Protein AF-A0A9D6F3R3-F1 (afdb_monomer_lite)

Radius of gyration: 20.94 Å; chains: 1; bounding box: 33×86×35 Å

Secondary structure (DSSP, 8-state):
----------------------TTSS-------HHHHHHHHHHIIIIIHHHHHTTGGGSHHHHTSSSS--S----S-HHHHHHHHHHTTTT-TT-TTSHHHHHH--STTT-SSPTTSSPPPPHHHHHHHHHHHHHHHHHHHTTT-

Foldseek 3Di:
DDDDDDDDDDDDDDDPPPPVLAQLRPAFQDLFDPVRLVVLLVLCVVQPVCQQCPPPLLGVCNVQCVPDPDSQHHVNPSSVSSNSCRGRCLLPPPHLNHPLNQLPDPPQVRHPPHPPRDDRDDPVSSVSSVVSSVVVVVNSVVRVD

pLDDT: mean 84.82, std 17.74, range [34.97, 98.56]

Sequence (145 aa):
MKSRWILAGLLTFAACSFGFALAGGGLNFDFLTDADRAVMQKRFAKEVWPLMVRGGKEGCVGCHNGKIVSALKLSGNMEKDFRMMIKDGFFIPNDAGSLLTRIQSTNRKQKMPPPGRGDPWTKAEMKVLHAFVVDLEKKQQKKRK

Structure (mmCIF, N/CA/C/O backbone):
data_AF-A0A9D6F3R3-F1
#
_entry.id   AF-A0A9D6F3R3-F1
#
loop_
_atom_site.group_PDB
_atom_site.id
_atom_site.type_symbol
_atom_site.label_atom_id
_atom_site.label_alt_id
_atom_site.label_comp_id
_atom_site.label_asym_id
_atom_site.label_entity_id
_atom_site.label_seq_id
_atom_site.pdbx_PDB_ins_code
_atom_site.Cartn_x
_atom_site.Cartn_y
_atom_site.Cartn_z
_atom_site.occupancy
_atom_site.B_iso_or_equiv
_atom_site.auth_seq_id
_atom_site.auth_comp_id
_atom_site.auth_asym_id
_atom_site.auth_atom_id
_atom_site.pdbx_PDB_model_num
ATOM 1 N N . MET A 1 1 ? -5.285 73.651 -1.787 1.00 38.00 1 MET A N 1
ATOM 2 C CA . MET A 1 1 ? -6.170 72.764 -2.582 1.00 38.00 1 MET A CA 1
ATOM 3 C C . MET A 1 1 ? -5.516 71.385 -2.628 1.00 38.00 1 MET A C 1
ATOM 5 O O . MET A 1 1 ? -4.368 71.325 -3.029 1.00 38.00 1 MET A O 1
ATOM 9 N N . LYS A 1 2 ? -6.046 70.401 -1.878 1.00 40.06 2 LYS A N 1
ATOM 10 C CA . LYS A 1 2 ? -6.825 69.232 -2.377 1.00 40.06 2 LYS A CA 1
ATOM 11 C C . LYS A 1 2 ? -5.986 68.339 -3.322 1.00 40.06 2 LYS A C 1
ATOM 13 O O . LYS A 1 2 ? -5.548 68.844 -4.337 1.00 40.06 2 LYS A O 1
ATOM 18 N N . SER A 1 3 ? -5.727 67.047 -3.116 1.00 44.12 3 SER A N 1
ATOM 19 C CA . SER A 1 3 ? -6.232 66.051 -2.166 1.00 44.12 3 SER A CA 1
ATOM 20 C C . SER A 1 3 ? -5.244 64.880 -2.070 1.00 44.12 3 SER A C 1
ATOM 22 O O . SER A 1 3 ? -4.570 64.536 -3.036 1.00 44.12 3 SER A O 1
ATOM 24 N N . ARG A 1 4 ? -5.212 64.259 -0.890 1.00 53.19 4 ARG A N 1
ATOM 25 C CA . ARG A 1 4 ? -4.547 62.992 -0.566 1.00 53.19 4 ARG A CA 1
ATOM 26 C C . ARG A 1 4 ? -5.351 61.844 -1.189 1.00 53.19 4 ARG A C 1
ATOM 28 O O . ARG A 1 4 ? -6.564 61.825 -1.008 1.00 53.19 4 ARG A O 1
ATOM 35 N N . TRP A 1 5 ? -4.693 60.875 -1.818 1.00 52.47 5 TRP A N 1
ATOM 36 C CA . TRP A 1 5 ? -5.263 59.541 -2.023 1.00 52.47 5 TRP A CA 1
ATOM 37 C C . TRP A 1 5 ? -4.362 58.519 -1.343 1.00 52.47 5 TRP A C 1
ATOM 39 O O . TRP A 1 5 ? -3.254 58.227 -1.779 1.00 52.47 5 TRP A O 1
ATOM 49 N N . ILE A 1 6 ? -4.860 58.053 -0.203 1.00 52.12 6 ILE A N 1
ATOM 50 C CA . ILE A 1 6 ? -4.399 56.884 0.529 1.00 52.12 6 ILE A CA 1
ATOM 51 C C . ILE A 1 6 ? -5.025 55.684 -0.183 1.00 52.12 6 ILE A C 1
ATOM 53 O O . ILE A 1 6 ? -6.248 55.589 -0.236 1.00 52.12 6 ILE A O 1
ATOM 57 N N . LEU A 1 7 ? -4.211 54.769 -0.702 1.00 51.69 7 LEU A N 1
ATOM 58 C CA . LEU A 1 7 ? -4.650 53.406 -0.992 1.00 51.69 7 LEU A CA 1
ATOM 59 C C . LEU A 1 7 ? -3.943 52.490 -0.003 1.00 51.69 7 LEU A C 1
ATOM 61 O O . LEU A 1 7 ? -2.802 52.071 -0.177 1.00 51.69 7 LEU A O 1
ATOM 65 N N . ALA A 1 8 ? -4.650 52.292 1.104 1.00 50.56 8 ALA A N 1
ATOM 66 C CA . ALA A 1 8 ? -4.381 51.288 2.102 1.00 50.56 8 ALA A CA 1
ATOM 67 C C . ALA A 1 8 ? -5.016 49.963 1.667 1.00 50.56 8 ALA A C 1
ATOM 69 O O . ALA A 1 8 ? -6.132 49.945 1.157 1.00 50.56 8 ALA A O 1
ATOM 70 N N . GLY A 1 9 ? -4.326 48.873 1.992 1.00 50.78 9 GLY A N 1
ATOM 71 C CA . GLY A 1 9 ? -4.975 47.643 2.426 1.00 50.78 9 GLY A CA 1
ATOM 72 C C . GLY A 1 9 ? -5.398 46.678 1.328 1.00 50.78 9 GLY A C 1
ATOM 73 O O . GLY A 1 9 ? -6.504 46.756 0.814 1.00 50.78 9 GLY A O 1
ATOM 74 N N . LEU A 1 10 ? -4.570 45.657 1.119 1.00 48.94 10 LEU A N 1
ATOM 75 C CA . LEU A 1 10 ? -5.057 44.280 1.045 1.00 48.94 10 LEU A CA 1
ATOM 76 C C . LEU A 1 10 ? -3.955 43.355 1.565 1.00 48.94 10 LEU A C 1
ATOM 78 O O . LEU A 1 10 ? -3.088 42.873 0.842 1.00 48.94 10 LEU A O 1
ATOM 82 N N . LEU A 1 11 ? -3.985 43.187 2.885 1.00 53.78 11 LEU A N 1
ATOM 83 C CA . LEU A 1 11 ? -3.272 42.154 3.618 1.00 53.78 11 LEU A CA 1
ATOM 84 C C . LEU A 1 11 ? -4.220 40.952 3.768 1.00 53.78 11 LEU A C 1
ATOM 86 O O . LEU A 1 11 ? -5.369 41.115 4.171 1.00 53.78 11 LEU A O 1
ATOM 90 N N . THR A 1 12 ? -3.667 39.759 3.540 1.00 52.31 12 THR A N 1
ATOM 91 C CA . THR A 1 12 ? -4.045 38.454 4.126 1.00 52.31 12 THR A CA 1
ATOM 92 C C . THR A 1 12 ? -5.402 37.813 3.798 1.00 52.31 12 THR A C 1
ATOM 94 O O . THR A 1 12 ? -6.413 38.102 4.422 1.00 52.31 12 THR A O 1
ATOM 97 N N . PHE A 1 13 ? -5.345 36.743 2.997 1.00 48.28 13 PHE A N 1
ATOM 98 C CA . PHE A 1 13 ? -5.805 35.415 3.433 1.00 48.28 13 PHE A CA 1
ATOM 99 C C . PHE A 1 13 ? -4.604 34.466 3.290 1.00 48.28 13 PHE A C 1
ATOM 101 O O . PHE A 1 13 ? -4.061 34.291 2.206 1.00 48.28 13 PHE A O 1
ATOM 108 N N . ALA A 1 14 ? -3.954 34.127 4.400 1.00 45.78 14 ALA A N 1
ATOM 109 C CA . ALA A 1 14 ? -4.274 32.960 5.219 1.00 45.78 14 ALA A CA 1
ATOM 110 C C . ALA A 1 14 ? -3.770 31.665 4.567 1.00 45.78 14 ALA A C 1
ATOM 112 O O . ALA A 1 14 ? -4.334 31.133 3.614 1.00 45.78 14 ALA A O 1
ATOM 113 N N . ALA A 1 15 ? -2.663 31.199 5.136 1.00 48.72 15 ALA A N 1
ATOM 114 C CA . ALA A 1 15 ? -2.053 29.904 4.947 1.00 48.72 15 ALA A CA 1
ATOM 115 C C . ALA A 1 15 ? -3.078 28.764 4.836 1.00 48.72 15 ALA A C 1
ATOM 117 O O . ALA A 1 15 ? -3.838 28.492 5.759 1.00 48.72 15 ALA A O 1
ATOM 118 N N . CYS A 1 16 ? -2.983 28.002 3.755 1.00 34.97 16 CYS A N 1
ATOM 119 C CA . CYS A 1 16 ? -3.073 26.557 3.862 1.00 34.97 16 CYS A CA 1
ATOM 120 C C . CYS A 1 16 ? -1.722 26.019 3.423 1.00 34.97 16 CYS A C 1
ATOM 122 O O . CYS A 1 16 ? -1.512 25.646 2.271 1.00 34.97 16 CYS A O 1
ATOM 124 N N . SER A 1 17 ? -0.787 26.005 4.371 1.00 40.38 17 SER A N 1
ATOM 125 C CA . SER A 1 17 ? 0.314 25.057 4.348 1.00 40.38 17 SER A CA 1
ATOM 126 C C . SER A 1 17 ? -0.302 23.659 4.377 1.00 40.38 17 SER A C 1
ATOM 128 O O . SER A 1 17 ? -0.378 23.027 5.426 1.00 40.38 17 SER A O 1
ATOM 130 N N . PHE A 1 18 ? -0.764 23.163 3.229 1.00 44.75 18 PHE A N 1
ATOM 131 C CA . PHE A 1 18 ? -0.887 21.732 3.016 1.00 44.75 18 PHE A CA 1
ATOM 132 C C . PHE A 1 18 ? 0.541 21.196 2.928 1.00 44.75 18 PHE A C 1
ATOM 134 O O . PHE A 1 18 ? 1.060 20.879 1.860 1.00 44.75 18 PHE A O 1
ATOM 141 N N . GLY A 1 19 ? 1.197 21.115 4.086 1.00 38.84 19 GLY A N 1
ATOM 142 C CA . GLY A 1 19 ? 2.206 20.103 4.305 1.00 38.84 19 GLY A CA 1
ATOM 143 C C . GLY A 1 19 ? 1.481 18.771 4.205 1.00 38.84 19 GLY A C 1
ATOM 144 O O . GLY A 1 19 ? 1.054 18.220 5.214 1.00 38.84 19 GLY A O 1
ATOM 145 N N . PHE A 1 20 ? 1.259 18.298 2.976 1.00 46.62 20 PHE A N 1
ATOM 146 C CA . PHE A 1 20 ? 0.918 16.909 2.744 1.00 46.62 20 PHE A CA 1
ATOM 147 C C . PHE A 1 20 ? 2.076 16.123 3.335 1.00 46.62 20 PHE A C 1
ATOM 149 O O . PHE A 1 20 ? 3.195 16.153 2.823 1.00 46.62 20 PHE A O 1
ATOM 156 N N . ALA A 1 21 ? 1.828 15.513 4.486 1.00 51.97 21 ALA A N 1
ATOM 157 C CA . ALA A 1 21 ? 2.739 14.550 5.043 1.00 51.97 21 ALA A CA 1
ATOM 158 C C . ALA A 1 21 ? 2.830 13.393 4.048 1.00 51.97 21 ALA A C 1
ATOM 160 O O . ALA A 1 21 ? 1.918 12.574 3.959 1.00 51.97 21 ALA A O 1
ATOM 161 N N . LEU A 1 22 ? 3.901 13.397 3.258 1.00 60.97 22 LEU A N 1
ATOM 162 C CA . LEU A 1 22 ? 4.143 12.385 2.244 1.00 60.97 22 LEU A CA 1
ATOM 163 C C . LEU A 1 22 ? 4.419 11.047 2.928 1.00 60.97 22 LEU A C 1
ATOM 165 O O . LEU A 1 22 ? 5.123 10.999 3.943 1.00 60.97 22 LEU A O 1
ATOM 169 N N . ALA A 1 23 ? 3.909 9.955 2.359 1.00 72.38 23 ALA A N 1
ATOM 170 C CA . ALA A 1 23 ? 4.247 8.619 2.827 1.00 72.38 23 ALA A CA 1
ATOM 171 C C . ALA A 1 23 ? 5.774 8.427 2.880 1.00 72.38 23 ALA A C 1
ATOM 173 O O . ALA A 1 23 ? 6.507 8.845 1.976 1.00 72.38 23 ALA A O 1
ATOM 174 N N . GLY A 1 24 ? 6.250 7.796 3.953 1.00 64.94 24 GLY A N 1
ATOM 175 C CA . GLY A 1 24 ? 7.672 7.668 4.278 1.00 64.94 24 GLY A CA 1
ATOM 176 C C . GLY A 1 24 ? 8.268 8.863 5.035 1.00 64.94 24 GLY A C 1
ATOM 177 O O . GLY A 1 24 ? 9.480 8.901 5.241 1.00 64.94 24 GLY A O 1
ATOM 178 N N . GLY A 1 25 ? 7.447 9.836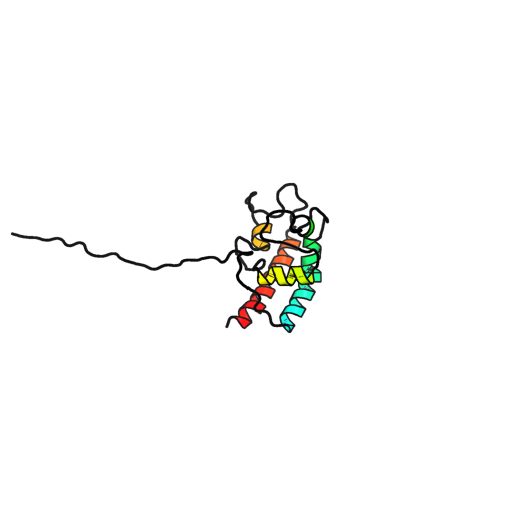 5.449 1.00 61.22 25 GLY A N 1
ATOM 179 C CA . GLY A 1 25 ? 7.860 11.061 6.137 1.00 61.22 25 GLY A CA 1
ATOM 180 C C . GLY A 1 25 ? 7.544 11.090 7.635 1.00 61.22 25 GLY A C 1
ATOM 181 O O . GLY A 1 25 ? 6.720 11.893 8.052 1.00 61.22 25 GLY A O 1
ATOM 182 N N . GLY A 1 26 ? 8.194 10.239 8.440 1.00 62.91 26 GLY A N 1
ATOM 183 C CA . GLY A 1 26 ? 8.421 10.397 9.897 1.00 62.91 26 GLY A CA 1
ATOM 184 C C . GLY A 1 26 ? 7.222 10.480 10.863 1.00 62.91 26 GLY A C 1
ATOM 185 O O . GLY A 1 26 ? 7.418 10.363 12.072 1.00 62.91 26 GLY A O 1
ATOM 186 N N . LEU A 1 27 ? 6.000 10.671 10.372 1.00 77.38 27 LEU A N 1
ATOM 187 C CA . LEU A 1 27 ? 4.770 10.707 11.159 1.00 77.38 27 LEU A CA 1
ATOM 188 C C . LEU A 1 27 ? 4.209 9.296 11.347 1.00 77.38 27 LEU A C 1
ATOM 190 O O . LEU A 1 27 ? 4.419 8.424 10.511 1.00 77.38 27 LEU A O 1
ATOM 194 N N . ASN A 1 28 ? 3.496 9.078 12.455 1.00 86.62 28 ASN A N 1
ATOM 195 C CA . ASN A 1 28 ? 2.831 7.810 12.740 1.00 86.62 28 ASN A CA 1
ATOM 196 C C . ASN A 1 28 ? 1.365 7.873 12.283 1.00 86.62 28 ASN A C 1
ATOM 198 O O . ASN A 1 28 ? 0.568 8.624 12.844 1.00 86.62 28 ASN A O 1
ATOM 202 N N . PHE A 1 29 ? 1.024 7.074 11.274 1.00 89.94 29 PHE A N 1
ATOM 203 C CA . PHE A 1 29 ? -0.314 6.965 10.691 1.00 89.94 29 PHE A CA 1
ATOM 204 C C . PHE A 1 29 ? -1.065 5.710 11.124 1.00 89.94 29 PHE A C 1
ATOM 206 O O . PHE A 1 29 ? -2.031 5.315 10.477 1.00 89.94 29 PHE A O 1
ATOM 213 N N . ASP A 1 30 ? -0.616 5.052 12.183 1.00 92.94 30 ASP A N 1
ATOM 214 C CA . ASP A 1 30 ? -1.226 3.831 12.671 1.00 92.94 30 ASP A CA 1
ATOM 215 C C . ASP A 1 30 ? -2.232 4.113 13.791 1.00 92.94 30 ASP A C 1
ATOM 217 O O . ASP A 1 30 ? -1.889 4.130 14.972 1.00 92.94 30 ASP A O 1
ATOM 221 N N . PHE A 1 31 ? -3.494 4.318 13.407 1.00 93.94 31 PHE A N 1
ATOM 222 C CA . PHE A 1 31 ? -4.606 4.577 14.331 1.00 93.94 31 PHE A CA 1
ATOM 223 C C . PHE A 1 31 ? -5.501 3.346 14.544 1.00 93.94 31 PHE A C 1
ATOM 225 O O . PHE A 1 31 ? -6.623 3.457 15.043 1.00 93.94 31 PHE A O 1
ATOM 232 N N . LEU A 1 32 ? -5.041 2.158 14.139 1.00 94.12 32 LEU A N 1
ATOM 233 C CA . LEU A 1 32 ? -5.807 0.926 14.298 1.00 94.12 32 LEU A CA 1
ATOM 234 C C . LEU A 1 32 ? -5.796 0.436 15.748 1.00 94.12 32 LEU A C 1
ATOM 236 O O . LEU A 1 32 ? -4.767 0.439 16.423 1.00 94.12 32 LEU A O 1
ATOM 240 N N . THR A 1 33 ? -6.936 -0.099 16.187 1.00 94.62 33 THR A N 1
ATOM 241 C CA . THR A 1 33 ? -6.980 -0.966 17.373 1.00 94.62 33 THR A CA 1
ATOM 242 C C . THR A 1 33 ? -6.272 -2.288 17.081 1.00 94.62 33 THR A C 1
ATOM 244 O O . THR A 1 33 ? -6.160 -2.678 15.919 1.00 94.62 33 THR A O 1
ATOM 247 N N . ASP A 1 34 ? -5.857 -3.028 18.108 1.00 94.50 34 ASP A N 1
ATOM 248 C CA . ASP A 1 34 ? -5.228 -4.342 17.906 1.00 94.50 34 ASP A CA 1
ATOM 249 C C . ASP A 1 34 ? -6.150 -5.336 17.186 1.00 94.50 34 ASP A C 1
ATOM 251 O O . ASP A 1 34 ? -5.704 -6.087 16.318 1.00 94.50 34 ASP A O 1
ATOM 255 N N . ALA A 1 35 ? -7.454 -5.288 17.474 1.00 95.62 35 ALA A N 1
ATOM 256 C CA . ALA A 1 35 ? -8.447 -6.119 16.798 1.00 95.62 35 ALA A CA 1
ATOM 257 C C . ALA A 1 35 ? -8.571 -5.767 15.304 1.00 95.62 35 ALA A C 1
ATOM 259 O O . ALA A 1 35 ? -8.504 -6.652 14.449 1.00 95.62 35 ALA A O 1
ATOM 260 N N . ASP A 1 36 ? -8.707 -4.479 14.967 1.00 96.38 36 ASP A N 1
ATOM 261 C CA . ASP A 1 36 ? -8.776 -4.045 13.565 1.00 96.38 36 ASP A CA 1
ATOM 262 C C . ASP A 1 36 ? -7.453 -4.315 12.834 1.00 96.38 36 ASP A C 1
ATOM 264 O O . ASP A 1 36 ? -7.460 -4.758 11.685 1.00 96.38 36 ASP A O 1
ATOM 268 N N . ARG A 1 37 ? -6.315 -4.122 13.509 1.00 96.81 37 ARG A N 1
ATOM 269 C CA . ARG A 1 37 ? -4.981 -4.442 12.993 1.00 96.81 37 ARG A CA 1
ATOM 270 C C . ARG A 1 37 ? -4.859 -5.912 12.631 1.00 96.81 37 ARG A C 1
ATOM 272 O O . ARG A 1 37 ? -4.411 -6.209 11.530 1.00 96.81 37 ARG A O 1
ATOM 279 N N 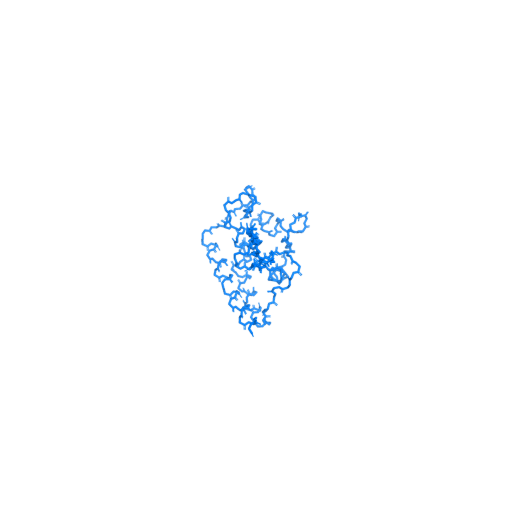. ALA A 1 38 ? -5.286 -6.825 13.501 1.00 97.38 38 ALA A N 1
ATOM 280 C CA . ALA A 1 38 ? -5.240 -8.259 13.226 1.00 97.38 38 ALA A CA 1
ATOM 281 C C . ALA A 1 38 ? -6.087 -8.637 11.996 1.00 97.38 38 ALA A C 1
ATOM 283 O O . ALA A 1 38 ? -5.638 -9.399 11.135 1.00 97.38 38 ALA A O 1
ATOM 284 N N . VAL A 1 39 ? -7.287 -8.058 11.865 1.00 97.88 39 VAL A N 1
ATOM 285 C CA . VAL A 1 39 ? -8.157 -8.265 10.694 1.00 97.88 39 VAL A CA 1
ATOM 286 C C . VAL A 1 39 ? -7.493 -7.747 9.417 1.00 97.88 39 VAL A C 1
ATOM 288 O O . VAL A 1 39 ? -7.433 -8.466 8.415 1.00 97.88 39 VAL A O 1
ATOM 291 N N . MET A 1 40 ? -6.966 -6.521 9.448 1.00 98.25 40 MET A N 1
ATOM 292 C CA . MET A 1 40 ? -6.333 -5.908 8.281 1.00 98.25 40 MET A CA 1
ATOM 293 C C . MET A 1 40 ? -5.018 -6.598 7.911 1.00 98.25 40 MET A C 1
ATOM 295 O O . MET A 1 40 ? -4.767 -6.787 6.725 1.00 98.25 40 MET A O 1
ATOM 299 N N . GLN A 1 41 ? -4.233 -7.066 8.884 1.00 98.38 41 GLN A N 1
ATOM 300 C CA . GLN A 1 41 ? -3.018 -7.847 8.644 1.00 98.38 41 GLN A CA 1
ATOM 301 C C . GLN A 1 41 ? -3.345 -9.177 7.959 1.00 98.38 41 GLN A C 1
ATOM 303 O O . GLN A 1 41 ? -2.705 -9.538 6.974 1.00 98.38 41 GLN A O 1
ATOM 308 N N . LYS A 1 42 ? -4.380 -9.891 8.423 1.00 98.44 42 LYS A N 1
ATOM 309 C CA . LYS A 1 42 ? -4.820 -11.151 7.802 1.00 98.44 42 LYS A CA 1
ATOM 310 C C . LYS A 1 42 ? -5.261 -10.946 6.353 1.00 98.44 42 LYS A C 1
ATOM 312 O O . LYS A 1 42 ? -4.930 -11.755 5.487 1.00 98.44 42 LYS A O 1
ATOM 317 N N . ARG A 1 43 ? -5.992 -9.862 6.076 1.00 98.31 43 ARG A N 1
ATOM 318 C CA . ARG A 1 43 ? -6.370 -9.496 4.705 1.00 98.31 43 ARG A CA 1
ATOM 319 C C . ARG A 1 43 ? -5.163 -9.101 3.869 1.00 98.31 43 ARG A C 1
ATOM 321 O O . ARG A 1 43 ? -5.025 -9.603 2.763 1.00 98.31 43 ARG A O 1
ATOM 328 N N . PHE A 1 44 ? -4.265 -8.277 4.405 1.00 98.56 44 PHE A N 1
ATOM 329 C CA . PHE A 1 44 ? -3.033 -7.875 3.729 1.00 98.56 44 PHE A CA 1
ATOM 330 C C . PHE A 1 44 ? -2.218 -9.096 3.301 1.00 98.56 44 PHE A C 1
ATOM 332 O O . PHE A 1 44 ? -1.872 -9.215 2.128 1.00 98.56 44 PHE A O 1
ATOM 339 N N . ALA A 1 45 ? -2.010 -10.045 4.217 1.00 98.56 45 ALA A N 1
ATOM 340 C CA . ALA A 1 45 ? -1.302 -11.296 3.964 1.00 98.56 45 ALA A CA 1
ATOM 341 C C . ALA A 1 45 ? -1.914 -12.121 2.822 1.00 98.56 45 ALA A C 1
ATOM 343 O O . ALA A 1 45 ? -1.189 -12.753 2.058 1.00 98.56 45 ALA A O 1
ATOM 344 N N . LYS A 1 46 ? -3.247 -12.125 2.712 1.00 98.56 46 LYS A N 1
ATOM 345 C CA . LYS A 1 46 ? -3.986 -12.908 1.716 1.00 98.56 46 LYS A CA 1
ATOM 346 C C . LYS A 1 46 ? -4.099 -12.202 0.364 1.00 98.56 46 LYS A C 1
ATOM 348 O O . LYS A 1 46 ? -4.026 -12.855 -0.670 1.00 98.56 46 LYS A O 1
ATOM 353 N N . GLU A 1 47 ? -4.342 -10.896 0.374 1.00 98.25 47 GLU A N 1
ATOM 354 C CA . GLU A 1 47 ? -4.815 -10.143 -0.793 1.00 98.25 47 GLU A CA 1
ATOM 355 C C . GLU A 1 47 ? -3.713 -9.294 -1.433 1.00 98.25 47 GLU A C 1
ATOM 357 O O . GLU A 1 47 ? -3.634 -9.215 -2.655 1.00 98.25 47 GLU A O 1
ATOM 362 N N . VAL A 1 48 ? -2.861 -8.655 -0.627 1.00 98.19 48 VAL A N 1
ATOM 363 C CA . VAL A 1 48 ? -1.913 -7.634 -1.107 1.00 98.19 48 VAL A CA 1
ATOM 364 C C . VAL A 1 48 ? -0.482 -8.155 -1.095 1.00 98.19 48 VAL A C 1
ATOM 366 O O . VAL A 1 48 ? 0.253 -7.969 -2.063 1.00 98.19 48 VAL A O 1
ATOM 369 N N . TRP A 1 49 ? -0.084 -8.852 -0.032 1.00 97.88 49 TRP A N 1
ATOM 370 C CA . TRP A 1 49 ? 1.278 -9.345 0.136 1.00 97.88 49 TRP A CA 1
ATOM 371 C C . TRP A 1 49 ? 1.759 -10.242 -1.016 1.00 97.88 49 TRP A C 1
ATOM 373 O O . TRP A 1 49 ? 2.855 -9.983 -1.518 1.00 97.88 49 TRP A O 1
ATOM 383 N N . PRO A 1 50 ? 0.969 -11.212 -1.529 1.00 97.06 50 PRO A N 1
ATOM 384 C CA . PRO A 1 50 ? 1.390 -12.041 -2.660 1.00 97.06 50 PRO A CA 1
ATOM 385 C C . PRO A 1 50 ? 1.718 -11.215 -3.911 1.00 97.06 50 PRO A C 1
ATOM 387 O O . PRO A 1 50 ? 2.655 -11.535 -4.639 1.00 97.06 50 PRO A O 1
ATOM 390 N N . LEU A 1 51 ? 0.995 -10.111 -4.128 1.00 96.31 51 LEU A N 1
ATOM 391 C CA . LEU A 1 51 ? 1.219 -9.197 -5.249 1.00 96.31 51 LEU A CA 1
ATOM 392 C C . LEU A 1 51 ? 2.512 -8.389 -5.083 1.00 96.31 51 LEU A C 1
ATOM 394 O O . LEU A 1 51 ? 3.160 -8.052 -6.068 1.00 96.31 51 LEU A O 1
ATOM 398 N N . MET A 1 52 ? 2.911 -8.104 -3.841 1.00 95.44 52 MET A N 1
ATOM 399 C CA . MET A 1 52 ? 4.143 -7.377 -3.531 1.00 95.44 52 MET A CA 1
ATOM 400 C C . MET A 1 52 ? 5.401 -8.249 -3.625 1.00 95.44 52 MET A C 1
ATOM 402 O O . MET A 1 52 ? 6.467 -7.740 -3.974 1.00 95.44 52 MET A O 1
ATOM 406 N N . VAL A 1 53 ? 5.306 -9.543 -3.309 1.00 94.62 53 VAL A N 1
ATOM 407 C CA . VAL A 1 53 ? 6.454 -10.475 -3.359 1.00 94.62 53 VAL A CA 1
ATOM 408 C C . VAL A 1 53 ? 6.625 -11.172 -4.704 1.00 94.62 53 VAL A C 1
ATOM 410 O O . VAL A 1 53 ? 7.662 -11.800 -4.936 1.00 94.62 53 VAL A O 1
ATOM 413 N N . ARG A 1 54 ? 5.622 -11.100 -5.589 1.00 90.00 54 ARG A N 1
ATOM 414 C CA . ARG A 1 54 ? 5.673 -11.761 -6.899 1.00 90.00 54 ARG A CA 1
ATOM 415 C C . ARG A 1 54 ? 6.930 -11.356 -7.671 1.00 90.00 54 ARG A C 1
ATOM 417 O O . ARG A 1 54 ? 7.388 -10.222 -7.574 1.00 90.00 54 ARG A O 1
ATOM 424 N N . GLY A 1 55 ? 7.484 -12.278 -8.451 1.00 82.31 55 GLY A N 1
ATOM 425 C CA . GLY A 1 55 ? 8.702 -12.015 -9.226 1.00 82.31 55 GLY A CA 1
ATOM 426 C C . GLY A 1 55 ? 9.984 -11.925 -8.387 1.00 82.31 55 GLY A C 1
ATOM 427 O O . GLY A 1 55 ? 11.048 -11.626 -8.928 1.00 82.31 55 GLY A O 1
ATOM 428 N N . GLY A 1 56 ? 9.923 -12.196 -7.076 1.00 87.50 56 GLY A N 1
ATOM 429 C CA . GLY A 1 56 ? 11.096 -12.302 -6.209 1.00 87.50 56 GLY A CA 1
ATOM 430 C C . GLY A 1 56 ? 11.925 -11.018 -6.193 1.00 87.50 56 GLY A C 1
ATOM 431 O O . GLY A 1 56 ? 11.502 -10.008 -5.634 1.00 87.50 56 GLY A O 1
ATOM 432 N N . LYS A 1 57 ? 13.112 -11.052 -6.817 1.00 87.00 57 LYS A N 1
ATOM 433 C CA . LYS A 1 57 ? 14.030 -9.899 -6.898 1.00 87.00 57 LYS A CA 1
ATOM 434 C C . LYS A 1 57 ? 13.432 -8.704 -7.651 1.00 87.00 57 LYS A C 1
ATOM 436 O O . LYS A 1 57 ? 13.762 -7.572 -7.316 1.00 87.00 57 LYS A O 1
ATOM 441 N N . GLU A 1 58 ? 12.535 -8.955 -8.601 1.00 87.38 58 GLU A N 1
ATOM 442 C CA . GLU A 1 58 ? 11.849 -7.911 -9.378 1.00 87.38 58 GLU A CA 1
ATOM 443 C C . GLU A 1 58 ? 10.503 -7.492 -8.755 1.00 87.38 58 GLU A C 1
ATOM 445 O O . GLU A 1 58 ? 9.829 -6.601 -9.266 1.00 87.38 58 GLU A O 1
ATOM 450 N N . GLY A 1 59 ? 10.102 -8.115 -7.642 1.00 90.50 59 GLY A N 1
ATOM 451 C CA . GLY A 1 59 ? 8.947 -7.696 -6.851 1.00 90.50 59 GLY A CA 1
ATOM 452 C C . GLY A 1 59 ? 9.246 -6.482 -5.973 1.00 90.50 59 GLY A C 1
ATOM 453 O O . GLY A 1 59 ? 10.400 -6.074 -5.804 1.00 90.50 59 GLY A O 1
ATOM 454 N N . CYS A 1 60 ? 8.210 -5.938 -5.329 1.00 93.56 60 CYS A N 1
ATOM 455 C CA . CYS A 1 60 ? 8.357 -4.821 -4.396 1.00 93.56 60 CYS A CA 1
ATOM 456 C C . CYS A 1 60 ? 9.365 -5.157 -3.294 1.00 93.56 60 CYS A C 1
ATOM 458 O O . CYS A 1 60 ? 10.267 -4.367 -3.042 1.00 93.56 60 CYS A O 1
ATOM 460 N N . VAL A 1 61 ? 9.263 -6.339 -2.677 1.00 93.94 61 VAL A N 1
ATOM 461 C CA . VAL A 1 61 ? 10.189 -6.758 -1.606 1.00 93.94 61 VAL A CA 1
ATOM 462 C C . VAL A 1 61 ? 11.625 -6.892 -2.111 1.00 93.94 61 VAL A C 1
ATOM 464 O O . VAL A 1 61 ? 12.555 -6.494 -1.415 1.00 93.94 61 VAL A O 1
ATOM 467 N N . GLY A 1 62 ? 11.821 -7.395 -3.331 1.00 92.38 62 GLY A N 1
ATOM 468 C CA . GLY A 1 62 ? 13.144 -7.507 -3.941 1.00 92.38 62 GLY A CA 1
ATOM 469 C C . GLY A 1 62 ? 13.800 -6.147 -4.184 1.00 92.38 62 GLY A C 1
ATOM 470 O O . GLY A 1 62 ? 14.967 -5.951 -3.840 1.00 92.38 62 GLY A O 1
ATOM 471 N N . CYS A 1 63 ? 13.028 -5.197 -4.714 1.00 91.56 63 CYS A N 1
ATOM 472 C CA . CYS A 1 63 ? 13.495 -3.854 -5.056 1.00 91.56 63 CYS A CA 1
ATOM 473 C C . CYS A 1 63 ? 13.617 -2.919 -3.838 1.00 91.56 63 CYS A C 1
ATOM 475 O O . CYS A 1 63 ? 14.486 -2.050 -3.816 1.00 91.56 63 CYS A O 1
ATOM 477 N N . HIS A 1 64 ? 12.786 -3.103 -2.810 1.00 93.19 64 HIS A N 1
ATOM 478 C CA . HIS A 1 64 ? 12.728 -2.255 -1.614 1.00 93.19 64 HIS A CA 1
ATOM 479 C C . HIS A 1 64 ? 13.375 -2.893 -0.377 1.00 93.19 64 HIS A C 1
ATOM 481 O O . HIS A 1 64 ? 13.054 -2.523 0.745 1.00 93.19 64 HIS A O 1
ATOM 487 N N . ASN A 1 65 ? 14.328 -3.807 -0.548 1.00 89.75 65 ASN A N 1
ATOM 488 C CA . ASN A 1 65 ? 14.988 -4.549 0.541 1.00 89.75 65 ASN A CA 1
ATOM 489 C C . ASN A 1 65 ? 15.964 -3.735 1.427 1.00 89.75 65 ASN A C 1
ATOM 491 O O . ASN A 1 65 ? 16.812 -4.308 2.110 1.00 89.75 65 ASN A O 1
ATOM 495 N N . GLY A 1 66 ? 15.930 -2.402 1.359 1.00 84.56 66 GLY A N 1
ATOM 496 C CA . GLY A 1 66 ? 16.818 -1.512 2.114 1.00 84.56 66 GLY A CA 1
ATOM 497 C C . GLY A 1 66 ? 18.219 -1.302 1.525 1.00 84.56 66 GLY A C 1
ATOM 498 O O . GLY A 1 66 ? 18.935 -0.433 2.015 1.00 84.56 66 GLY A O 1
ATOM 499 N N . LYS A 1 67 ? 18.611 -2.021 0.461 1.00 83.94 67 LYS A N 1
ATOM 500 C CA . LYS A 1 67 ? 19.894 -1.782 -0.236 1.00 83.94 67 LYS A CA 1
ATOM 501 C C . LYS A 1 67 ? 19.846 -0.586 -1.187 1.00 83.94 67 LYS A C 1
ATOM 503 O O . LYS A 1 67 ? 20.881 -0.006 -1.497 1.00 83.94 67 LYS A O 1
ATOM 508 N N . ILE A 1 68 ? 18.653 -0.233 -1.662 1.00 78.31 68 ILE A N 1
ATOM 509 C CA . ILE A 1 68 ? 18.417 0.907 -2.552 1.00 78.31 68 ILE A CA 1
ATOM 510 C C . ILE A 1 68 ? 17.817 2.050 -1.734 1.00 78.31 68 ILE A C 1
ATOM 512 O O . ILE A 1 68 ? 16.931 1.829 -0.904 1.00 78.31 68 ILE A O 1
ATOM 516 N N . VAL A 1 69 ? 18.278 3.279 -1.988 1.00 80.75 69 VAL A N 1
ATOM 517 C CA . VAL A 1 69 ? 17.719 4.489 -1.373 1.00 80.75 69 VAL A CA 1
ATOM 518 C C . VAL A 1 69 ? 16.279 4.666 -1.852 1.00 80.75 69 VAL A C 1
ATOM 520 O O . VAL A 1 69 ? 16.015 5.130 -2.958 1.00 80.75 69 VAL A O 1
ATOM 523 N N . SER A 1 70 ? 15.337 4.261 -1.010 1.00 84.94 70 SER A N 1
ATOM 524 C CA . SER A 1 70 ? 13.907 4.457 -1.207 1.00 84.94 70 SER A CA 1
ATOM 525 C C . SER A 1 70 ? 13.235 4.689 0.144 1.00 84.94 70 SER A C 1
ATOM 527 O O . SER A 1 70 ? 13.737 4.249 1.183 1.00 84.94 70 SER A O 1
ATOM 529 N N . ALA A 1 71 ? 12.125 5.430 0.131 1.00 87.81 71 ALA A N 1
ATOM 530 C CA . ALA A 1 71 ? 11.349 5.692 1.340 1.00 87.81 71 ALA A CA 1
ATOM 531 C C . ALA A 1 71 ? 10.695 4.403 1.863 1.00 87.81 71 ALA A C 1
ATOM 533 O O . ALA A 1 71 ? 10.719 4.136 3.059 1.00 87.81 71 ALA A O 1
ATOM 534 N N . LEU A 1 72 ? 10.168 3.576 0.955 1.00 92.38 72 LEU A N 1
ATOM 535 C CA . LEU A 1 72 ? 9.629 2.260 1.280 1.00 92.38 72 LEU A CA 1
ATOM 536 C C . LEU A 1 72 ? 10.777 1.269 1.497 1.00 92.38 72 LEU A C 1
ATOM 538 O O . LEU A 1 72 ? 11.503 0.962 0.555 1.00 92.38 72 LEU A O 1
ATOM 542 N N . LYS A 1 73 ? 10.921 0.754 2.721 1.00 93.25 73 LYS A N 1
ATOM 543 C CA . LYS A 1 73 ? 11.960 -0.221 3.088 1.00 93.25 73 LYS A CA 1
ATOM 544 C C . LYS A 1 73 ? 11.321 -1.494 3.629 1.00 93.25 73 LYS A C 1
ATOM 546 O O . LYS A 1 73 ? 10.950 -1.560 4.794 1.00 93.25 73 LYS A O 1
ATOM 551 N N . LEU A 1 74 ? 11.191 -2.493 2.768 1.00 95.19 74 LEU A N 1
ATOM 552 C CA . LEU A 1 74 ? 10.616 -3.794 3.081 1.00 95.19 74 LEU A CA 1
ATOM 553 C C . LEU A 1 74 ? 11.695 -4.728 3.634 1.00 95.19 74 LEU A C 1
ATOM 555 O O . LEU A 1 74 ? 12.778 -4.866 3.070 1.00 95.19 74 LEU A O 1
ATOM 559 N N . SER A 1 75 ? 11.387 -5.383 4.746 1.00 94.81 75 SER A N 1
ATOM 560 C CA . SER A 1 75 ? 12.231 -6.395 5.381 1.00 94.81 75 SER A CA 1
ATOM 561 C C . SER A 1 75 ? 12.036 -7.789 4.781 1.00 94.81 75 SER A C 1
ATOM 563 O O . SER A 1 75 ? 12.859 -8.674 5.003 1.00 94.81 75 SER A O 1
ATOM 565 N N . GLY A 1 76 ? 10.937 -8.002 4.051 1.00 94.88 76 GLY A N 1
ATOM 566 C CA . GLY A 1 76 ? 10.511 -9.315 3.570 1.00 94.88 76 GLY A CA 1
ATOM 567 C C . GLY A 1 76 ? 9.742 -10.128 4.611 1.00 94.88 76 GLY A C 1
ATOM 568 O O . GLY A 1 76 ? 9.249 -11.210 4.296 1.00 94.88 76 GLY A O 1
ATOM 569 N N . ASN A 1 77 ? 9.581 -9.612 5.832 1.00 97.12 77 ASN A N 1
ATOM 570 C CA . ASN A 1 77 ? 8.648 -10.156 6.806 1.00 97.12 77 ASN A CA 1
ATOM 571 C C . ASN A 1 77 ? 7.305 -9.429 6.666 1.00 97.12 77 ASN A C 1
ATOM 573 O O . ASN A 1 77 ? 7.192 -8.256 7.014 1.00 97.12 77 ASN A O 1
ATOM 577 N N . MET A 1 78 ? 6.289 -10.154 6.192 1.00 97.31 78 MET A N 1
ATOM 578 C CA . MET A 1 78 ? 4.949 -9.628 5.902 1.00 97.31 78 MET A CA 1
ATOM 579 C C . MET A 1 78 ? 4.364 -8.785 7.041 1.00 97.31 78 MET A C 1
ATOM 581 O O . MET A 1 78 ? 3.780 -7.734 6.803 1.00 97.31 78 MET A O 1
ATOM 585 N N . GLU A 1 79 ? 4.534 -9.227 8.282 1.00 97.94 79 GLU A N 1
ATOM 586 C CA . GLU A 1 79 ? 3.873 -8.650 9.454 1.00 97.94 79 GLU A CA 1
ATOM 587 C C . GLU A 1 79 ? 4.564 -7.357 9.886 1.00 97.94 79 GLU A C 1
ATOM 589 O O . GLU A 1 79 ? 3.908 -6.353 10.174 1.00 97.94 79 GL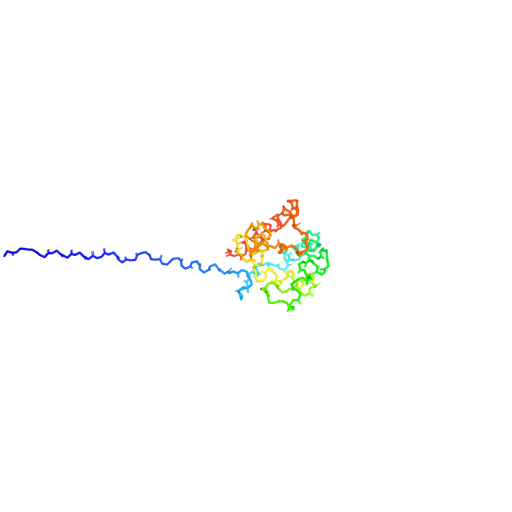U A O 1
ATOM 594 N N . LYS A 1 80 ? 5.902 -7.362 9.884 1.00 97.50 80 LYS A N 1
ATOM 595 C CA . LYS A 1 80 ? 6.717 -6.166 10.125 1.00 97.50 80 LYS A CA 1
ATOM 596 C C . LYS A 1 80 ? 6.497 -5.130 9.029 1.00 97.50 80 LYS A C 1
ATOM 598 O O . LYS A 1 80 ? 6.304 -3.955 9.336 1.00 97.50 80 LYS A O 1
ATOM 603 N N . ASP A 1 81 ? 6.476 -5.574 7.778 1.00 97.81 81 ASP A N 1
ATOM 604 C CA . ASP A 1 81 ? 6.301 -4.705 6.620 1.00 97.81 81 ASP A CA 1
ATOM 605 C C . ASP A 1 81 ? 4.901 -4.100 6.595 1.00 97.81 81 ASP A C 1
ATOM 607 O O . ASP A 1 81 ? 4.768 -2.900 6.390 1.00 97.81 81 ASP A O 1
ATOM 611 N N . PHE A 1 82 ? 3.864 -4.876 6.913 1.00 98.06 82 PHE A N 1
ATOM 612 C CA . PHE A 1 82 ? 2.506 -4.361 7.071 1.00 98.06 82 PHE A CA 1
ATOM 613 C C . PHE A 1 82 ? 2.432 -3.231 8.105 1.00 98.06 82 PHE A C 1
ATOM 615 O O . PHE A 1 82 ? 1.899 -2.157 7.816 1.00 98.06 82 PHE A O 1
ATOM 622 N N . ARG A 1 83 ? 2.999 -3.449 9.301 1.00 96.44 83 ARG A N 1
ATOM 623 C CA . ARG A 1 83 ? 3.011 -2.437 10.369 1.00 96.44 83 ARG A CA 1
ATOM 624 C C . ARG A 1 83 ? 3.759 -1.180 9.947 1.00 96.44 83 ARG A C 1
ATOM 626 O O . ARG A 1 83 ? 3.249 -0.086 10.158 1.00 96.44 83 ARG A O 1
ATOM 633 N N . MET A 1 84 ? 4.936 -1.332 9.342 1.00 95.75 84 MET A N 1
ATOM 634 C CA . MET A 1 84 ? 5.706 -0.202 8.821 1.00 95.75 84 MET A CA 1
ATOM 635 C C . MET A 1 84 ? 4.919 0.548 7.746 1.00 95.75 84 MET A C 1
ATOM 637 O O . MET A 1 84 ? 4.807 1.765 7.813 1.00 95.75 84 MET A O 1
ATOM 641 N N . MET A 1 85 ? 4.292 -0.164 6.809 1.00 96.75 85 MET A N 1
ATOM 642 C CA . MET A 1 85 ? 3.567 0.465 5.712 1.00 96.75 85 MET A CA 1
ATOM 643 C C . MET A 1 85 ? 2.378 1.300 6.183 1.00 96.75 85 MET A C 1
ATOM 645 O O . MET A 1 85 ? 2.126 2.375 5.638 1.00 96.75 85 MET A O 1
ATOM 649 N N . ILE A 1 86 ? 1.653 0.822 7.197 1.00 95.56 86 ILE A N 1
ATOM 650 C CA . ILE A 1 86 ? 0.605 1.617 7.839 1.00 95.56 86 ILE A CA 1
ATOM 651 C C . ILE A 1 86 ? 1.224 2.798 8.565 1.00 95.56 86 ILE A C 1
ATOM 653 O O . ILE A 1 86 ? 0.831 3.929 8.301 1.00 95.56 86 ILE A O 1
ATOM 657 N N . LYS A 1 87 ? 2.174 2.530 9.467 1.00 94.56 87 LYS A N 1
ATOM 658 C CA . LYS A 1 87 ? 2.795 3.542 10.320 1.00 94.56 87 LYS A CA 1
ATOM 659 C C . LYS A 1 87 ? 3.351 4.700 9.505 1.00 94.56 87 LYS A C 1
ATOM 661 O O . LYS A 1 87 ? 3.120 5.837 9.883 1.00 94.56 87 LYS A O 1
ATOM 666 N N . ASP A 1 88 ? 4.009 4.415 8.392 1.00 93.88 88 ASP A N 1
ATOM 667 C CA . ASP A 1 88 ? 4.687 5.411 7.566 1.00 93.88 88 ASP A CA 1
ATOM 668 C C . ASP A 1 88 ? 3.773 5.985 6.466 1.00 93.88 88 ASP A C 1
ATOM 670 O O . ASP A 1 88 ? 4.219 6.768 5.629 1.00 93.88 88 ASP A O 1
ATOM 674 N N . GLY A 1 89 ? 2.485 5.624 6.452 1.00 94.12 89 GLY A N 1
ATOM 675 C CA . GLY A 1 89 ? 1.480 6.275 5.610 1.00 94.12 89 GLY A CA 1
ATOM 676 C C . GLY A 1 89 ? 1.427 5.793 4.159 1.00 94.12 89 GLY A C 1
ATOM 677 O O . GLY A 1 89 ? 0.815 6.445 3.316 1.00 94.12 89 GLY A O 1
ATOM 678 N N . PHE A 1 90 ? 1.997 4.631 3.830 1.00 96.25 90 PHE A N 1
ATOM 679 C CA . PHE A 1 90 ? 2.017 4.113 2.452 1.00 96.25 90 PHE A CA 1
ATOM 680 C C . PHE A 1 90 ? 0.641 3.708 1.905 1.00 96.25 90 PHE A C 1
ATOM 682 O O . PHE A 1 90 ? 0.515 3.430 0.712 1.00 96.25 90 PHE A O 1
ATOM 689 N N . PHE A 1 91 ? -0.396 3.708 2.742 1.00 96.06 91 PHE A N 1
ATOM 690 C CA . PHE A 1 91 ? -1.780 3.469 2.337 1.00 96.06 91 PHE A CA 1
ATOM 691 C C . PHE A 1 91 ? -2.676 4.714 2.405 1.00 96.06 91 PHE A C 1
ATOM 693 O O . PHE A 1 91 ? -3.883 4.573 2.239 1.00 96.06 91 PHE A O 1
ATOM 700 N N . ILE A 1 92 ? -2.129 5.915 2.634 1.00 92.31 92 ILE A N 1
ATOM 701 C CA . ILE A 1 92 ? -2.937 7.143 2.662 1.00 92.31 92 ILE A CA 1
ATOM 702 C C . ILE A 1 92 ? -3.531 7.390 1.265 1.00 92.31 92 ILE A C 1
ATOM 704 O O . ILE A 1 92 ? -2.771 7.519 0.299 1.00 92.31 92 ILE A O 1
ATOM 708 N N . PRO A 1 93 ? -4.865 7.474 1.121 1.00 89.06 93 PRO A N 1
ATOM 709 C CA . PRO A 1 93 ? -5.487 7.729 -0.172 1.00 89.06 93 PRO A CA 1
ATOM 710 C C . PRO A 1 93 ? -5.011 9.053 -0.776 1.00 89.06 93 PRO A C 1
ATOM 712 O O . PRO A 1 93 ? -4.946 10.067 -0.086 1.00 89.06 93 PRO A O 1
ATOM 715 N N . ASN A 1 94 ? -4.722 9.049 -2.079 1.00 87.00 94 ASN A N 1
ATOM 716 C CA . ASN A 1 94 ? -4.290 10.218 -2.858 1.00 87.00 94 ASN A CA 1
ATOM 717 C C . ASN A 1 94 ? -2.967 10.867 -2.412 1.00 87.00 94 ASN A C 1
ATOM 719 O O . ASN A 1 94 ? -2.565 11.868 -3.003 1.00 87.00 94 ASN A O 1
ATOM 723 N N . ASP A 1 95 ? -2.254 10.303 -1.433 1.00 91.19 95 ASP A N 1
ATOM 724 C CA . ASP A 1 95 ? -0.909 10.770 -1.116 1.00 91.19 95 ASP A CA 1
ATOM 725 C C . ASP A 1 95 ? 0.061 10.391 -2.244 1.00 91.19 95 ASP A C 1
ATOM 727 O O . ASP A 1 95 ? 0.007 9.278 -2.783 1.00 91.19 95 ASP A O 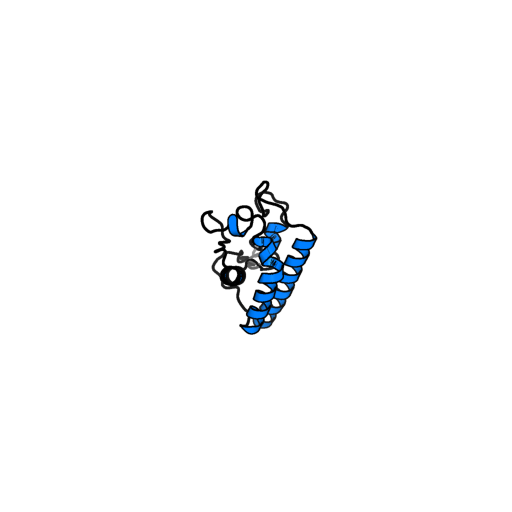1
ATOM 731 N N . ALA A 1 96 ? 0.964 11.308 -2.599 1.00 89.00 96 ALA A N 1
ATOM 732 C CA . ALA A 1 96 ? 1.899 11.119 -3.706 1.00 89.00 96 ALA A CA 1
ATOM 733 C C . ALA A 1 96 ? 2.930 10.010 -3.433 1.00 89.00 96 ALA A C 1
ATOM 735 O O . ALA A 1 96 ? 3.488 9.433 -4.368 1.00 89.00 96 ALA A O 1
ATOM 736 N N . GLY A 1 97 ? 3.215 9.711 -2.165 1.00 90.25 97 GLY A N 1
ATOM 737 C CA . GLY A 1 97 ? 4.073 8.614 -1.730 1.00 90.25 97 GLY A CA 1
ATOM 738 C C . GLY A 1 97 ? 3.345 7.277 -1.565 1.00 90.25 97 GLY A C 1
ATOM 739 O O . GLY A 1 97 ? 4.016 6.247 -1.502 1.00 90.25 97 GLY A O 1
ATOM 740 N N . SER A 1 98 ? 2.009 7.269 -1.526 1.00 94.25 98 SER A N 1
ATOM 741 C CA . SER A 1 98 ? 1.233 6.048 -1.290 1.00 94.25 98 SER A CA 1
ATOM 742 C C . SER A 1 98 ? 1.409 4.999 -2.388 1.00 94.25 98 SER A C 1
ATOM 744 O O . SER A 1 98 ? 1.632 5.302 -3.565 1.00 94.25 98 SER A O 1
ATOM 746 N N . LEU A 1 99 ? 1.258 3.734 -1.998 1.00 95.25 99 LEU A N 1
ATOM 747 C CA . LEU A 1 99 ? 1.414 2.586 -2.882 1.00 95.25 99 LEU A CA 1
ATOM 748 C C . LEU A 1 99 ? 0.476 2.672 -4.092 1.00 95.25 99 LEU A C 1
ATOM 750 O O . LEU A 1 99 ? 0.910 2.478 -5.227 1.00 95.25 99 LEU A O 1
ATOM 754 N N . LEU A 1 100 ? -0.797 3.003 -3.858 1.00 95.62 100 LEU A N 1
ATOM 755 C CA . LEU A 1 100 ? -1.803 3.070 -4.914 1.00 95.62 100 LEU A CA 1
ATOM 756 C C . LEU A 1 100 ? -1.476 4.170 -5.934 1.00 95.62 100 LEU A C 1
ATOM 758 O O . LEU A 1 100 ? -1.468 3.894 -7.133 1.00 95.62 100 LEU A O 1
ATOM 762 N N . THR A 1 101 ? -1.118 5.373 -5.471 1.00 94.88 101 THR A N 1
ATOM 763 C CA . THR A 1 101 ? -0.732 6.484 -6.355 1.00 94.88 101 THR A CA 1
ATOM 764 C C . THR A 1 101 ? 0.494 6.129 -7.194 1.00 94.88 101 THR A C 1
ATOM 766 O O . THR A 1 101 ? 0.518 6.366 -8.403 1.00 94.88 101 THR A O 1
ATOM 769 N N . ARG A 1 102 ? 1.512 5.509 -6.583 1.00 95.12 102 ARG A N 1
ATOM 770 C CA . ARG A 1 102 ? 2.731 5.094 -7.291 1.00 95.12 102 ARG A CA 1
ATOM 771 C C . ARG A 1 102 ? 2.446 4.032 -8.349 1.00 95.12 102 ARG A C 1
ATOM 773 O O . ARG A 1 102 ? 2.976 4.135 -9.453 1.00 95.12 102 ARG A O 1
ATOM 780 N N . ILE A 1 103 ? 1.594 3.052 -8.053 1.00 95.06 103 ILE A N 1
ATOM 781 C CA . ILE A 1 103 ? 1.236 1.986 -9.001 1.00 95.06 103 ILE A CA 1
ATOM 782 C C . ILE A 1 103 ? 0.408 2.518 -10.179 1.00 95.06 103 ILE A C 1
ATOM 784 O O . ILE A 1 103 ? 0.612 2.106 -11.321 1.00 95.06 103 ILE A O 1
ATOM 788 N N . GLN A 1 104 ? -0.502 3.457 -9.920 1.00 94.88 104 GLN A N 1
ATOM 789 C CA . GLN A 1 104 ? -1.389 4.027 -10.940 1.00 94.88 104 GLN A CA 1
ATOM 790 C C . GLN A 1 104 ? -0.743 5.143 -11.770 1.00 94.88 104 GLN A C 1
ATOM 792 O O . GLN A 1 104 ? -1.264 5.505 -12.826 1.00 94.88 104 GLN A O 1
ATOM 797 N N . SER A 1 105 ? 0.383 5.695 -11.317 1.00 94.31 105 SER A N 1
ATOM 798 C CA . SER A 1 105 ? 1.043 6.817 -11.978 1.00 94.31 105 SER A CA 1
ATOM 799 C C . SER A 1 105 ? 1.414 6.504 -13.432 1.00 94.31 105 SER A C 1
ATOM 801 O O . SER A 1 105 ? 2.083 5.516 -13.743 1.00 94.31 105 SER A O 1
ATOM 803 N N . THR A 1 106 ? 1.062 7.418 -14.334 1.00 93.06 106 THR A N 1
ATOM 804 C CA . THR A 1 106 ? 1.526 7.424 -15.730 1.00 93.06 106 THR A CA 1
ATOM 805 C C . THR A 1 106 ? 2.883 8.116 -15.885 1.00 93.06 106 THR A C 1
ATOM 807 O O . THR A 1 106 ? 3.588 7.895 -16.871 1.00 93.06 106 THR A O 1
ATOM 810 N N . ASN A 1 107 ? 3.300 8.912 -14.895 1.00 93.38 107 ASN A N 1
ATOM 811 C CA . ASN A 1 107 ? 4.604 9.561 -14.880 1.00 93.38 107 ASN A CA 1
ATOM 812 C C . ASN A 1 107 ? 5.708 8.521 -14.648 1.00 93.38 107 ASN A C 1
ATOM 814 O O . ASN A 1 107 ? 5.808 7.941 -13.565 1.00 93.38 107 ASN A O 1
ATOM 818 N N . ARG A 1 108 ? 6.587 8.335 -15.641 1.00 90.94 108 ARG A N 1
ATOM 819 C CA . ARG A 1 108 ? 7.689 7.354 -15.610 1.00 90.94 108 ARG A CA 1
ATOM 820 C C . ARG A 1 108 ? 8.636 7.514 -14.417 1.00 90.94 108 ARG A C 1
ATOM 822 O O . ARG A 1 108 ? 9.221 6.523 -14.003 1.00 90.94 108 ARG A O 1
ATOM 829 N N . LYS A 1 109 ? 8.791 8.727 -13.871 1.00 89.69 109 LYS A N 1
ATOM 830 C CA . LYS A 1 109 ? 9.652 8.994 -12.701 1.00 89.69 109 LYS A CA 1
ATOM 831 C C . LYS A 1 109 ? 8.994 8.622 -11.370 1.00 89.69 109 LYS A C 1
ATOM 833 O O . LYS A 1 109 ? 9.673 8.548 -10.354 1.00 89.69 109 LYS A O 1
ATOM 838 N N . GLN A 1 110 ? 7.675 8.449 -11.358 1.00 90.19 110 GLN A N 1
ATOM 839 C CA . GLN A 1 110 ? 6.896 8.169 -10.149 1.00 90.19 110 GLN A CA 1
ATOM 840 C C . GLN A 1 110 ? 6.245 6.785 -10.167 1.00 90.19 110 GLN A C 1
ATOM 842 O O . GLN A 1 110 ? 5.901 6.277 -9.102 1.00 90.19 110 GLN A O 1
ATOM 847 N N . LYS A 1 111 ? 6.073 6.204 -11.359 1.00 93.06 111 LYS A N 1
ATOM 848 C CA . LYS A 1 111 ? 5.429 4.916 -11.586 1.00 93.06 111 LYS A CA 1
ATOM 849 C C . LYS A 1 111 ? 6.194 3.781 -10.913 1.00 93.06 111 LYS A C 1
ATOM 851 O O . LYS A 1 111 ? 7.406 3.666 -11.087 1.00 93.06 111 LYS A O 1
ATOM 856 N N . MET A 1 112 ? 5.449 2.923 -10.222 1.00 92.44 112 MET A N 1
ATOM 857 C CA . MET A 1 112 ? 5.928 1.654 -9.689 1.00 92.44 112 MET A CA 1
ATOM 858 C C . MET A 1 112 ? 5.154 0.463 -10.302 1.00 92.44 112 MET A C 1
ATOM 860 O O . MET A 1 112 ? 3.936 0.532 -10.436 1.00 92.44 112 MET A O 1
ATOM 864 N N . PRO A 1 113 ? 5.833 -0.633 -10.672 1.00 92.44 113 PRO A N 1
ATOM 865 C CA . PRO A 1 113 ? 7.281 -0.689 -10.769 1.00 92.44 113 PRO A CA 1
ATOM 866 C C . PRO A 1 113 ? 7.823 0.237 -11.883 1.00 92.44 113 PRO A C 1
ATOM 868 O O . PRO A 1 113 ? 7.079 0.608 -12.803 1.00 92.44 113 PRO A O 1
ATOM 871 N N . PRO A 1 114 ? 9.111 0.624 -11.822 1.00 91.12 114 PRO A N 1
ATOM 872 C CA . PRO A 1 114 ? 9.755 1.356 -12.903 1.00 91.12 114 PRO A CA 1
ATOM 873 C C . PRO A 1 114 ? 9.740 0.543 -14.210 1.00 91.12 114 PRO A C 1
ATOM 875 O O . PRO A 1 114 ? 9.760 -0.689 -14.170 1.00 91.12 114 PRO A O 1
ATOM 878 N N . PRO A 1 115 ? 9.745 1.193 -15.388 1.00 89.38 115 PRO A N 1
ATOM 879 C CA . PRO A 1 115 ? 9.821 0.481 -16.661 1.00 89.38 115 PRO A CA 1
ATOM 880 C C . PRO A 1 115 ? 11.019 -0.481 -16.706 1.00 89.38 115 PRO A C 1
ATOM 882 O O . PRO A 1 115 ? 12.146 -0.068 -16.442 1.00 89.38 115 PRO A O 1
ATOM 885 N N . GLY A 1 116 ? 10.767 -1.747 -17.051 1.00 87.50 116 GLY A N 1
ATOM 886 C CA . GLY A 1 116 ? 11.796 -2.791 -17.126 1.00 87.50 116 GLY A CA 1
ATOM 887 C C . GLY A 1 116 ? 12.146 -3.470 -15.795 1.00 87.50 116 GLY A C 1
ATOM 888 O O . GLY A 1 116 ? 13.085 -4.257 -15.767 1.00 87.50 116 GLY A O 1
ATOM 889 N N . ARG A 1 117 ? 11.425 -3.183 -14.703 1.00 85.56 117 ARG A N 1
ATOM 890 C CA . ARG A 1 117 ? 11.625 -3.803 -13.381 1.00 85.56 117 ARG A CA 1
ATOM 891 C C . ARG A 1 117 ? 10.383 -4.577 -12.944 1.00 85.56 117 ARG A C 1
ATOM 893 O O . ARG A 1 117 ? 9.568 -4.061 -12.197 1.00 85.56 117 ARG A O 1
ATOM 900 N N . GLY A 1 118 ? 10.216 -5.803 -13.428 1.00 86.62 118 GLY A N 1
ATOM 901 C CA . GLY A 1 118 ? 9.041 -6.624 -13.121 1.00 86.62 118 GLY A CA 1
ATOM 902 C C . GLY A 1 118 ? 7.743 -6.145 -13.784 1.00 86.62 118 GLY A C 1
ATOM 903 O O . GLY A 1 118 ? 7.701 -5.146 -14.509 1.00 86.62 118 GLY A O 1
ATOM 904 N N . ASP A 1 119 ? 6.670 -6.896 -13.544 1.00 90.31 119 ASP A N 1
ATOM 905 C CA . ASP A 1 119 ? 5.404 -6.696 -14.244 1.00 90.31 119 ASP A CA 1
ATOM 906 C C . ASP A 1 119 ? 4.533 -5.614 -13.588 1.00 90.31 119 ASP A C 1
ATOM 908 O O . ASP A 1 119 ? 4.368 -5.606 -12.358 1.00 90.31 119 ASP A O 1
ATOM 912 N N . PRO A 1 120 ? 3.896 -4.731 -14.383 1.00 92.56 120 PRO A N 1
ATOM 913 C CA . PRO A 1 120 ? 2.880 -3.813 -13.886 1.00 92.56 120 PRO A CA 1
ATOM 914 C C . PRO A 1 120 ? 1.721 -4.544 -13.206 1.00 92.56 120 PRO A C 1
ATOM 916 O O . PRO A 1 120 ? 1.386 -5.682 -13.533 1.00 92.56 120 PRO A O 1
ATOM 919 N N . TRP A 1 121 ? 1.061 -3.874 -12.267 1.00 95.00 121 TRP A N 1
ATOM 920 C CA . TRP A 1 121 ? -0.162 -4.403 -11.670 1.00 95.00 121 TRP A CA 1
ATOM 921 C C . TRP A 1 121 ? -1.303 -4.351 -12.686 1.00 95.00 121 TRP A C 1
ATOM 923 O O . TRP A 1 121 ? -1.513 -3.344 -13.367 1.00 95.00 121 TRP A O 1
ATOM 933 N N . THR A 1 122 ? -2.053 -5.443 -12.788 1.00 96.00 122 THR A N 1
ATOM 934 C CA . THR A 1 122 ? -3.244 -5.521 -13.633 1.00 96.00 122 THR A CA 1
ATOM 935 C C . THR A 1 122 ? -4.377 -4.677 -13.046 1.00 96.00 122 THR A C 1
ATOM 937 O O . THR A 1 122 ? -4.384 -4.318 -11.866 1.00 96.00 122 THR A O 1
ATOM 940 N N . LYS A 1 123 ? -5.404 -4.387 -13.854 1.00 96.50 123 LYS A N 1
ATOM 941 C CA . LYS A 1 123 ? -6.603 -3.675 -13.374 1.00 96.50 123 LYS A CA 1
ATOM 942 C C . LYS A 1 123 ? -7.303 -4.408 -12.222 1.00 96.50 123 LYS A C 1
ATOM 944 O O . LYS A 1 123 ? -7.801 -3.756 -11.308 1.00 96.50 123 LYS A O 1
ATOM 949 N N . ALA A 1 124 ? -7.328 -5.741 -12.251 1.00 97.38 124 ALA A N 1
ATOM 950 C CA . ALA A 1 124 ? -7.935 -6.550 -11.196 1.00 97.38 124 ALA A CA 1
ATOM 951 C C . ALA A 1 124 ? -7.154 -6.436 -9.878 1.00 97.38 124 ALA A C 1
ATOM 953 O O . ALA A 1 124 ? -7.743 -6.214 -8.824 1.00 97.38 124 ALA A O 1
ATOM 954 N N . GLU A 1 125 ? -5.827 -6.494 -9.946 1.00 97.19 125 GLU A N 1
ATOM 955 C CA . GLU A 1 125 ? -4.945 -6.345 -8.783 1.00 97.19 125 GLU A CA 1
ATOM 956 C C . GLU A 1 125 ? -5.017 -4.937 -8.188 1.00 97.19 125 GLU A C 1
ATOM 958 O O . GLU A 1 125 ? -5.121 -4.772 -6.973 1.00 97.19 125 GLU A O 1
ATOM 963 N N . MET A 1 126 ? -5.056 -3.906 -9.038 1.00 97.25 126 MET A N 1
ATOM 964 C CA . MET A 1 126 ? -5.277 -2.532 -8.583 1.00 97.25 126 MET A CA 1
ATOM 965 C C . MET A 1 126 ? -6.638 -2.366 -7.898 1.00 97.25 126 MET A C 1
ATOM 967 O O . MET A 1 126 ? -6.740 -1.621 -6.925 1.00 97.25 126 MET A O 1
ATOM 971 N N . LYS A 1 127 ? -7.680 -3.077 -8.350 1.00 97.75 127 LYS A N 1
ATOM 972 C CA . LYS A 1 127 ? -8.993 -3.078 -7.687 1.00 97.75 127 LYS A CA 1
ATOM 973 C C . LYS A 1 127 ? -8.928 -3.715 -6.295 1.00 97.75 127 LYS A C 1
ATOM 975 O O . LYS A 1 127 ? -9.549 -3.185 -5.375 1.00 97.75 127 LYS A O 1
ATOM 980 N N . VAL A 1 128 ? -8.163 -4.798 -6.127 1.00 98.00 128 VAL A N 1
ATOM 981 C CA . VAL A 1 128 ? -7.910 -5.420 -4.813 1.00 98.00 128 VAL A CA 1
ATOM 982 C C . VAL A 1 128 ? -7.209 -4.433 -3.880 1.00 98.00 128 VAL A C 1
ATOM 984 O O . VAL A 1 128 ? -7.695 -4.191 -2.775 1.00 98.00 128 VAL A O 1
ATOM 987 N N . LEU A 1 129 ? -6.127 -3.795 -4.340 1.00 97.81 129 LEU A N 1
ATOM 988 C CA . LEU A 1 129 ? -5.405 -2.801 -3.542 1.00 97.81 129 LEU A CA 1
ATOM 989 C C . LEU A 1 129 ? -6.290 -1.607 -3.167 1.00 97.81 129 LEU A C 1
ATOM 991 O O . LEU A 1 129 ? -6.289 -1.177 -2.017 1.00 97.81 129 LEU A O 1
ATOM 995 N N . HIS A 1 130 ? -7.069 -1.087 -4.115 1.00 97.81 130 HIS A N 1
ATOM 996 C CA . HIS A 1 130 ? -7.988 0.016 -3.855 1.00 97.81 130 HIS A CA 1
ATOM 997 C C . HIS A 1 130 ? -9.029 -0.356 -2.789 1.00 97.81 130 HIS A C 1
ATOM 999 O O . HIS A 1 130 ? -9.249 0.407 -1.851 1.00 97.81 130 HIS A O 1
ATOM 1005 N N . ALA A 1 131 ? -9.654 -1.535 -2.896 1.00 98.12 131 ALA A N 1
ATOM 1006 C CA . ALA A 1 131 ? -10.617 -2.006 -1.900 1.00 98.12 131 ALA A CA 1
ATOM 1007 C C . ALA A 1 131 ? -9.975 -2.147 -0.510 1.00 98.12 131 ALA A C 1
ATOM 1009 O O . ALA A 1 131 ? -10.549 -1.704 0.484 1.00 98.12 131 ALA A O 1
ATOM 1010 N N . PHE A 1 132 ? -8.761 -2.698 -0.451 1.00 98.38 132 PHE A N 1
ATOM 1011 C CA . PHE A 1 132 ? -7.991 -2.800 0.783 1.00 98.38 132 PHE A CA 1
ATOM 1012 C C . PHE A 1 132 ? -7.725 -1.425 1.419 1.00 98.38 132 PHE A C 1
ATOM 1014 O O . PHE A 1 132 ? -7.988 -1.246 2.607 1.00 98.38 132 PHE A O 1
ATOM 1021 N N . VAL A 1 133 ? -7.256 -0.448 0.633 1.00 97.25 133 VAL A N 1
ATOM 1022 C CA . VAL A 1 133 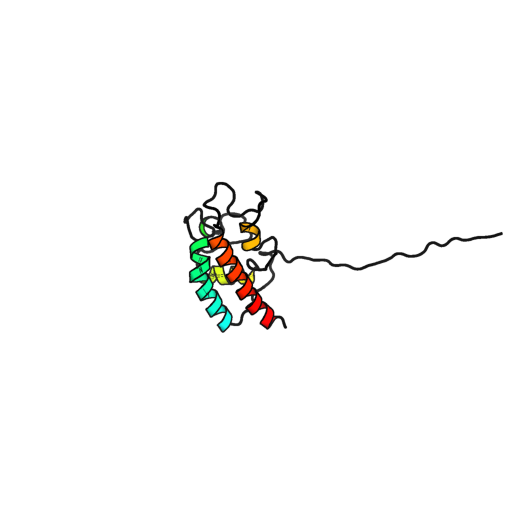? -6.976 0.925 1.092 1.00 97.25 133 VAL A CA 1
ATOM 1023 C C . VAL A 1 133 ? -8.237 1.608 1.617 1.00 97.25 133 VAL A C 1
ATOM 1025 O O . VAL A 1 133 ? -8.210 2.195 2.694 1.00 97.25 133 VAL A O 1
ATOM 1028 N N . VAL A 1 134 ? -9.359 1.494 0.903 1.00 96.81 134 VAL A N 1
ATOM 1029 C CA . VAL A 1 134 ? -10.639 2.081 1.329 1.00 96.81 134 VAL A CA 1
ATOM 1030 C C . VAL A 1 134 ? -11.105 1.499 2.663 1.00 96.81 134 VAL A C 1
ATOM 1032 O O . VAL A 1 134 ? -11.562 2.237 3.537 1.00 96.81 134 VAL A O 1
ATOM 1035 N N . ASP A 1 135 ? -11.002 0.184 2.841 1.00 96.94 135 ASP A N 1
ATOM 1036 C CA . ASP A 1 135 ? -11.412 -0.451 4.092 1.00 96.94 135 ASP A CA 1
ATOM 1037 C C . ASP A 1 135 ? -10.461 -0.117 5.244 1.00 96.94 135 ASP A C 1
ATOM 1039 O O . ASP A 1 135 ? -10.924 0.133 6.358 1.00 96.94 135 ASP A O 1
ATOM 1043 N N . LEU A 1 136 ? -9.153 -0.043 4.977 1.00 96.50 136 LEU A N 1
ATOM 1044 C CA . LEU A 1 136 ? -8.160 0.412 5.946 1.00 96.50 136 LEU A CA 1
ATOM 1045 C C . LEU A 1 136 ? -8.455 1.843 6.413 1.00 96.50 136 LEU A C 1
ATOM 1047 O O . LEU A 1 136 ? -8.510 2.096 7.615 1.00 96.50 136 LEU A O 1
ATOM 1051 N N . GLU A 1 137 ? -8.702 2.760 5.478 1.00 94.00 137 GLU A N 1
ATOM 1052 C CA .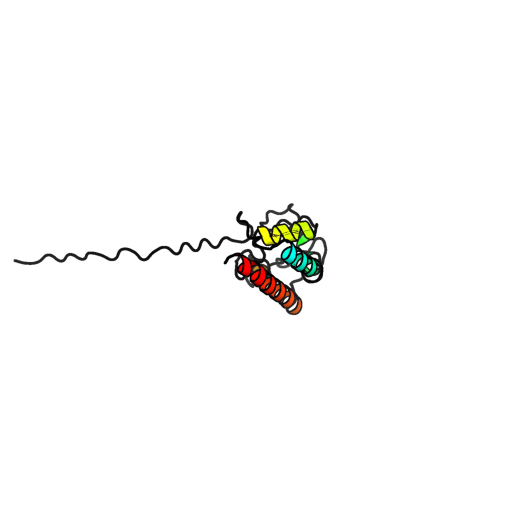 GLU A 1 137 ? -9.006 4.165 5.763 1.00 94.00 137 GLU A CA 1
ATOM 1053 C C . GLU A 1 137 ? -10.255 4.301 6.646 1.00 94.00 137 GLU A C 1
ATOM 1055 O O . GLU A 1 137 ? -10.237 5.018 7.645 1.00 94.00 137 GLU A O 1
ATOM 1060 N N . LYS A 1 138 ? -11.328 3.548 6.362 1.00 94.38 138 LYS A N 1
ATOM 1061 C CA . LYS A 1 138 ? -12.534 3.538 7.214 1.00 94.38 138 LYS A CA 1
ATOM 1062 C C . LYS A 1 138 ? -12.217 3.146 8.660 1.00 94.38 138 LYS A C 1
ATOM 1064 O O . LYS A 1 138 ? -12.792 3.709 9.594 1.00 94.38 138 LYS A O 1
ATOM 1069 N N . LYS A 1 139 ? -11.317 2.176 8.859 1.00 93.00 139 LYS A N 1
ATOM 1070 C CA . LYS A 1 139 ? -10.883 1.738 10.195 1.00 93.00 139 LYS A CA 1
ATOM 1071 C C . LYS A 1 139 ? -10.018 2.793 10.889 1.00 93.00 139 LYS A C 1
ATOM 1073 O O . LYS A 1 139 ? -10.229 3.039 12.073 1.00 93.00 139 LYS A O 1
ATOM 1078 N N . GLN A 1 140 ? -9.129 3.454 10.147 1.00 88.94 140 GLN A N 1
ATOM 1079 C CA . GLN A 1 140 ? -8.285 4.556 10.627 1.00 88.94 140 GLN A CA 1
ATOM 1080 C C . GLN A 1 140 ? -9.126 5.771 11.067 1.00 88.94 140 GLN A C 1
ATOM 1082 O O . GLN A 1 140 ? -8.950 6.310 12.159 1.00 88.94 140 GLN A O 1
ATOM 1087 N N . GLN A 1 141 ? -10.091 6.194 10.243 1.00 82.19 141 GLN A N 1
ATOM 1088 C CA . GLN A 1 141 ? -10.910 7.388 10.488 1.00 82.19 141 GLN A CA 1
ATOM 1089 C C . GLN A 1 141 ? -11.878 7.237 11.660 1.00 82.19 141 GLN A C 1
ATOM 1091 O O . GLN A 1 141 ? -12.107 8.205 12.384 1.00 82.19 141 GLN A O 1
ATOM 1096 N N . LYS A 1 142 ? -12.416 6.030 11.894 1.00 72.94 142 LYS A N 1
ATOM 1097 C CA . LYS A 1 142 ? -13.277 5.749 13.057 1.00 72.94 142 LYS A CA 1
ATOM 1098 C C . LYS A 1 142 ? -12.593 6.083 14.392 1.00 72.94 142 LYS A C 1
ATOM 1100 O O . LYS A 1 142 ? -13.279 6.191 15.402 1.00 72.94 142 LYS A O 1
ATOM 1105 N N . LYS A 1 143 ? -11.264 6.207 14.403 1.00 67.69 143 LYS A N 1
ATOM 1106 C CA . LYS A 1 143 ? -10.443 6.411 15.600 1.00 67.69 143 LYS A CA 1
ATOM 1107 C C . LYS A 1 143 ? -9.751 7.770 15.667 1.00 67.69 143 LYS A C 1
ATOM 1109 O O . LYS A 1 143 ? -9.162 8.085 16.690 1.00 67.69 143 LYS A O 1
ATOM 1114 N N . ARG A 1 144 ? -9.835 8.571 14.600 1.00 64.75 144 ARG A N 1
ATOM 1115 C CA . ARG A 1 144 ? -9.371 9.969 14.579 1.00 64.75 144 ARG A CA 1
ATOM 1116 C C . ARG A 1 144 ? -10.415 10.963 15.104 1.00 64.75 144 ARG A C 1
ATOM 1118 O O . ARG A 1 144 ? -10.076 12.126 15.294 1.00 64.75 144 ARG A O 1
ATOM 1125 N N . LYS A 1 145 ? -11.663 10.517 15.260 1.00 49.59 145 LYS A N 1
ATOM 1126 C CA . LYS A 1 145 ? -12.762 11.262 15.886 1.00 49.59 145 LYS A CA 1
ATOM 1127 C C . LYS A 1 145 ? -12.809 10.947 17.370 1.00 49.59 145 LYS A C 1
ATOM 1129 O O . LYS A 1 145 ? -13.107 11.887 18.128 1.00 49.59 145 LYS A O 1
#